Protein AF-A0A8S3A4Q6-F1 (afdb_monomer)

pLDDT: mean 80.88, std 13.54, range [49.84, 95.38]

Solvent-accessible surface area (backbone atoms only — not comparable to full-atom values): 7641 Å² tot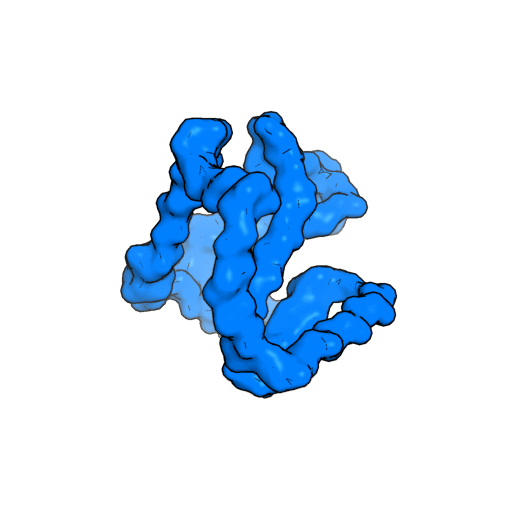al; per-residue (Å²): 111,69,55,35,51,54,46,54,49,50,54,50,23,62,76,69,22,35,48,67,45,95,84,75,71,53,70,51,73,68,53,84,44,57,66,60,62,71,62,66,75,86,79,89,81,55,95,80,55,77,67,81,62,87,85,53,88,73,83,66,74,70,93,58,98,73,85,89,84,85,90,74,99,68,58,70,69,58,56,47,51,55,43,43,75,72,73,48,87,82,84,82,88,74,76,69,49,96,84,38,87,52,45,52,42,85,79,40,56,92,68,93,77

Structure (mmCIF, N/CA/C/O backbone):
data_AF-A0A8S3A4Q6-F1
#
_entry.id   AF-A0A8S3A4Q6-F1
#
loop_
_atom_site.group_PDB
_atom_site.id
_atom_site.type_symbol
_atom_site.label_atom_id
_atom_site.label_alt_id
_atom_site.label_comp_id
_atom_site.label_asym_id
_atom_site.label_entity_id
_atom_site.label_seq_id
_atom_site.pdbx_PDB_ins_code
_atom_site.Cartn_x
_atom_site.Cartn_y
_atom_site.Cartn_z
_atom_site.occupancy
_atom_site.B_iso_or_equiv
_atom_site.auth_seq_id
_atom_site.auth_comp_id
_atom_site.auth_asym_id
_atom_site.auth_atom_id
_atom_site.pdbx_PDB_model_num
ATOM 1 N N . MET A 1 1 ? -18.009 13.269 -2.228 1.00 68.56 1 MET A N 1
ATOM 2 C CA . MET A 1 1 ? -18.267 13.128 -0.774 1.0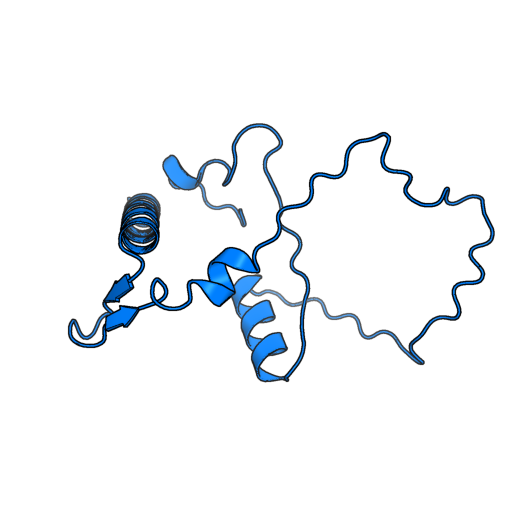0 68.56 1 MET A CA 1
ATOM 3 C C . MET A 1 1 ? -17.712 11.827 -0.204 1.00 68.56 1 MET A C 1
ATOM 5 O O . MET A 1 1 ? -16.881 11.910 0.687 1.00 68.56 1 MET A O 1
ATOM 9 N N . LEU A 1 2 ? -18.074 10.654 -0.749 1.00 85.19 2 LEU A N 1
ATOM 10 C CA . LEU A 1 2 ? -17.646 9.343 -0.225 1.00 85.19 2 LEU A CA 1
ATOM 11 C C . LEU A 1 2 ? -16.124 9.206 -0.012 1.00 85.19 2 LEU A C 1
ATOM 13 O O . LEU A 1 2 ? -15.697 8.797 1.061 1.00 85.19 2 LEU A O 1
ATOM 17 N N . ARG A 1 3 ? -15.301 9.612 -0.990 1.00 82.81 3 ARG A N 1
ATOM 18 C CA . ARG A 1 3 ? -13.827 9.527 -0.897 1.00 82.81 3 ARG A CA 1
ATOM 19 C C . ARG A 1 3 ? -13.242 10.323 0.274 1.00 82.81 3 ARG A C 1
ATOM 21 O O . ARG A 1 3 ? -12.363 9.833 0.974 1.00 82.81 3 ARG A O 1
ATOM 28 N N . VAL A 1 4 ? -13.779 11.516 0.535 1.00 85.62 4 VAL A N 1
ATOM 29 C CA . VAL A 1 4 ? -13.355 12.359 1.664 1.00 85.62 4 VAL A CA 1
ATOM 30 C C . VAL A 1 4 ? -13.738 11.706 2.995 1.00 85.62 4 VAL A C 1
ATOM 32 O O . VAL A 1 4 ? -12.933 11.680 3.921 1.00 85.62 4 VAL A O 1
ATOM 35 N N . THR A 1 5 ? -14.932 11.115 3.091 1.00 87.56 5 THR A N 1
ATOM 36 C CA . THR A 1 5 ? -15.368 10.383 4.290 1.00 87.56 5 THR A CA 1
ATOM 37 C C . THR A 1 5 ? -14.492 9.163 4.563 1.00 87.56 5 THR A C 1
ATOM 39 O O . THR A 1 5 ? -14.035 8.984 5.690 1.00 87.56 5 THR A O 1
ATOM 42 N N . VAL A 1 6 ? -14.206 8.355 3.536 1.00 88.50 6 VAL A N 1
ATOM 43 C CA . VAL A 1 6 ? -13.306 7.195 3.648 1.00 88.50 6 VAL A CA 1
ATOM 44 C C . VAL A 1 6 ? -11.935 7.638 4.149 1.00 88.50 6 VAL A C 1
ATOM 46 O O . VAL A 1 6 ? -11.412 7.054 5.092 1.00 88.50 6 VAL A O 1
ATOM 49 N N . MET A 1 7 ? -11.390 8.725 3.602 1.00 87.31 7 MET A N 1
ATOM 50 C CA . MET A 1 7 ? -10.126 9.282 4.072 1.00 87.31 7 MET A CA 1
ATOM 51 C C . MET A 1 7 ? -10.170 9.691 5.549 1.00 87.31 7 MET A C 1
ATOM 53 O O . MET A 1 7 ? -9.264 9.340 6.307 1.00 87.31 7 MET A O 1
ATOM 57 N N . LEU A 1 8 ? -11.184 10.452 5.968 1.00 88.50 8 LEU A N 1
ATOM 58 C CA . LEU A 1 8 ? -11.306 10.897 7.359 1.00 88.50 8 LEU A CA 1
ATOM 59 C C . LEU A 1 8 ? -11.400 9.699 8.312 1.00 88.50 8 LEU A C 1
ATOM 61 O O . LEU A 1 8 ? -10.746 9.689 9.359 1.00 88.50 8 LEU A O 1
ATOM 65 N N . ASN A 1 9 ? -12.127 8.656 7.907 1.00 90.56 9 ASN A N 1
ATOM 66 C CA . ASN A 1 9 ? -12.204 7.396 8.638 1.00 90.56 9 ASN A CA 1
ATOM 67 C C . ASN A 1 9 ? -10.843 6.690 8.698 1.00 90.56 9 ASN A C 1
ATOM 69 O O . ASN A 1 9 ? -10.449 6.236 9.772 1.00 90.56 9 ASN A O 1
ATOM 73 N N . THR A 1 10 ? -10.078 6.660 7.603 1.00 90.12 10 THR A N 1
ATOM 74 C CA . THR A 1 10 ? -8.712 6.110 7.583 1.00 90.12 10 THR A CA 1
ATOM 75 C C . THR A 1 10 ? -7.790 6.876 8.532 1.00 90.12 10 THR A C 1
ATOM 77 O O . THR A 1 10 ? -7.071 6.264 9.323 1.00 90.12 10 THR A O 1
ATOM 80 N N . MET A 1 11 ? -7.838 8.211 8.537 1.00 88.88 11 MET A N 1
ATOM 81 C CA . MET A 1 11 ? -7.051 9.028 9.470 1.00 88.88 11 MET A CA 1
ATOM 82 C C . MET A 1 11 ? -7.424 8.741 10.930 1.00 88.88 11 MET A C 1
ATOM 84 O O . MET A 1 11 ? -6.542 8.568 11.779 1.00 88.88 11 MET A O 1
ATOM 88 N N . ALA A 1 12 ? -8.723 8.649 11.226 1.00 90.81 12 ALA A N 1
ATOM 89 C CA . ALA A 1 12 ? -9.215 8.295 12.552 1.00 90.81 12 ALA A CA 1
ATOM 90 C C . ALA A 1 12 ? -8.757 6.887 12.962 1.00 90.81 12 ALA A C 1
ATOM 92 O O . ALA A 1 12 ? -8.262 6.705 14.076 1.00 90.81 12 ALA A O 1
ATOM 93 N N . ALA A 1 13 ? -8.836 5.914 12.052 1.00 90.44 13 ALA A N 1
ATOM 94 C CA . ALA A 1 13 ? -8.369 4.554 12.275 1.00 90.44 13 ALA A CA 1
ATOM 95 C C . ALA A 1 13 ? -6.873 4.524 12.600 1.00 90.44 13 ALA A C 1
ATOM 97 O O . ALA A 1 13 ? -6.477 3.918 13.595 1.00 90.44 13 ALA A O 1
ATOM 98 N N . VAL A 1 14 ? -6.033 5.222 11.826 1.00 87.31 14 VAL A N 1
ATOM 99 C CA . VAL A 1 14 ? -4.576 5.289 12.046 1.00 87.31 14 VAL A CA 1
ATOM 100 C C . VAL A 1 14 ? -4.238 5.912 13.403 1.00 87.31 14 VAL A C 1
ATOM 102 O O . VAL A 1 14 ? -3.425 5.345 14.149 1.00 87.31 14 VAL A O 1
ATOM 105 N N . LYS A 1 15 ? -4.896 7.028 13.756 1.00 86.69 15 LYS A N 1
ATOM 106 C CA . LYS A 1 15 ? -4.756 7.714 15.055 1.00 86.69 15 LYS A CA 1
ATOM 107 C C . LYS A 1 15 ? -5.167 6.807 16.218 1.00 86.69 15 LYS A C 1
ATOM 109 O O . LYS A 1 15 ? -4.459 6.693 17.227 1.00 86.69 15 LYS A O 1
ATOM 114 N N . ASN A 1 16 ? -6.288 6.111 16.067 1.00 88.50 16 ASN A N 1
ATOM 115 C CA . ASN A 1 16 ? -6.815 5.204 17.081 1.00 88.50 16 ASN A CA 1
ATOM 116 C C . ASN A 1 16 ? -6.053 3.877 17.124 1.00 88.50 16 ASN A C 1
ATOM 118 O O . ASN A 1 16 ? -6.019 3.244 18.177 1.00 88.50 16 ASN A O 1
ATOM 122 N N . GLY A 1 17 ? -5.368 3.514 16.039 1.00 87.44 17 GLY A N 1
ATOM 123 C CA . GLY A 1 17 ? -4.673 2.246 15.849 1.00 87.44 17 GLY A CA 1
ATOM 124 C C . GLY A 1 17 ? -5.603 1.043 15.751 1.00 87.44 17 GLY A C 1
ATOM 125 O O . GLY A 1 17 ? -5.181 -0.074 16.041 1.00 87.44 17 GLY A O 1
ATOM 126 N N . LYS A 1 18 ? -6.868 1.281 15.413 1.00 90.94 18 LYS A N 1
ATOM 127 C CA . LYS A 1 18 ? -7.887 0.255 15.220 1.00 90.94 18 LYS A CA 1
ATOM 128 C C . LYS A 1 18 ? -9.004 0.776 14.322 1.00 90.94 18 LYS A C 1
ATOM 130 O O . LYS A 1 18 ? -9.221 1.986 14.278 1.00 90.94 18 LYS A O 1
ATOM 135 N N . TYR A 1 19 ? -9.720 -0.125 13.666 1.00 92.94 19 TYR A N 1
ATOM 136 C CA . TYR A 1 19 ? -10.971 0.162 12.961 1.00 92.94 19 TYR A CA 1
ATOM 137 C C . TYR A 1 19 ? -11.988 -0.956 13.209 1.00 92.94 19 TYR A C 1
ATOM 139 O O . TYR A 1 19 ? -11.629 -2.013 13.731 1.00 92.94 19 TYR A O 1
ATOM 147 N N . ILE A 1 20 ? -13.254 -0.690 12.894 1.00 92.75 20 ILE A N 1
ATOM 148 C CA . ILE A 1 20 ? -14.369 -1.632 13.046 1.00 92.75 20 ILE A CA 1
ATOM 149 C C . ILE A 1 20 ? -14.829 -2.017 11.639 1.00 92.75 20 ILE A C 1
ATOM 151 O O . ILE A 1 20 ? -14.892 -1.144 10.771 1.00 92.75 20 ILE A O 1
ATOM 155 N N . LEU A 1 21 ? -15.086 -3.303 11.404 1.00 92.06 21 LEU A N 1
ATOM 156 C CA . LEU A 1 21 ? -15.640 -3.777 10.136 1.00 92.06 21 LEU A CA 1
ATOM 157 C C . LEU A 1 21 ? -17.122 -3.409 10.002 1.00 92.06 21 LEU A C 1
ATOM 159 O O . LEU A 1 21 ? -17.763 -2.954 10.949 1.00 92.06 21 LEU A O 1
ATOM 163 N N . GLU A 1 22 ? -17.668 -3.626 8.808 1.00 89.44 22 GLU A N 1
ATOM 164 C CA . GLU A 1 22 ? -19.068 -3.325 8.483 1.00 89.44 22 GLU A CA 1
ATOM 165 C C . GLU A 1 22 ? -20.071 -4.064 9.380 1.00 89.44 22 GLU A C 1
ATOM 167 O O . GLU A 1 22 ? -21.170 -3.568 9.609 1.00 89.44 22 GLU A O 1
ATOM 172 N N . ASP A 1 23 ? -19.678 -5.204 9.957 1.00 90.88 23 ASP A N 1
ATOM 173 C CA . ASP A 1 23 ? -20.495 -5.961 10.912 1.00 90.88 23 ASP A CA 1
ATOM 174 C C . ASP A 1 23 ? -20.703 -5.248 12.266 1.00 90.88 23 ASP A C 1
ATOM 176 O O . ASP A 1 23 ? -21.463 -5.730 13.110 1.00 90.88 23 ASP A O 1
ATOM 180 N N . GLY A 1 24 ? -20.008 -4.128 12.499 1.00 88.94 24 GLY A N 1
ATOM 181 C CA . GLY A 1 24 ? -20.064 -3.330 13.724 1.00 88.94 24 GLY A CA 1
ATOM 182 C C . GLY A 1 24 ? -19.483 -4.017 14.965 1.00 88.94 24 GLY A C 1
ATOM 183 O O . GLY A 1 24 ? -19.495 -3.430 16.047 1.00 88.94 24 GLY A O 1
ATOM 184 N N . LYS A 1 25 ? -18.976 -5.246 14.834 1.00 90.75 25 LYS A N 1
ATOM 185 C CA . LYS A 1 25 ? -18.554 -6.111 15.947 1.00 90.75 25 LYS A CA 1
ATOM 186 C C . LYS A 1 25 ? -17.076 -6.452 15.869 1.00 90.75 25 LYS A C 1
ATOM 188 O O . LYS A 1 25 ? -16.400 -6.497 16.896 1.00 90.75 25 LYS A O 1
ATOM 193 N N . THR A 1 26 ? -16.565 -6.675 14.666 1.00 91.38 26 THR A N 1
ATOM 194 C CA . THR A 1 26 ? -15.178 -7.063 14.457 1.00 91.38 26 THR A CA 1
ATOM 195 C C . THR A 1 26 ? -14.284 -5.838 14.542 1.00 91.38 26 THR A C 1
ATOM 197 O O . THR A 1 26 ? -14.349 -4.928 13.716 1.00 91.38 26 THR A O 1
ATOM 200 N N . ILE A 1 27 ? -13.419 -5.822 15.554 1.00 91.06 27 ILE A N 1
ATOM 201 C CA . ILE A 1 27 ? -12.444 -4.755 15.776 1.00 91.06 27 ILE A CA 1
ATOM 202 C C . ILE A 1 27 ? -11.074 -5.245 15.319 1.00 91.06 27 ILE A C 1
ATOM 204 O O . ILE A 1 27 ? -10.494 -6.149 15.919 1.00 91.06 27 ILE A O 1
ATOM 208 N N . ILE A 1 28 ? -10.515 -4.595 14.303 1.00 89.88 28 ILE A N 1
ATOM 209 C CA . ILE A 1 28 ? -9.149 -4.847 13.847 1.00 89.88 28 ILE A CA 1
ATOM 210 C C . ILE A 1 28 ? -8.218 -3.862 14.548 1.00 89.88 28 ILE A C 1
ATOM 212 O O . ILE A 1 28 ? -8.257 -2.660 14.285 1.00 89.88 28 ILE A O 1
ATOM 216 N N . SER A 1 29 ? -7.374 -4.362 15.452 1.00 87.75 29 SER A N 1
ATOM 217 C CA . SER A 1 29 ? -6.339 -3.571 16.127 1.00 87.75 29 SER A CA 1
ATOM 218 C C . SER A 1 29 ? -4.985 -3.750 15.448 1.00 87.75 29 SER A C 1
ATOM 220 O O . SER A 1 29 ? -4.517 -4.866 15.256 1.00 87.75 29 SER A O 1
ATOM 222 N N . PHE A 1 30 ? -4.331 -2.634 15.137 1.00 80.62 30 PHE A N 1
ATOM 223 C CA . PHE A 1 30 ? -2.988 -2.568 14.548 1.00 80.62 30 PHE A CA 1
ATOM 224 C C . PHE A 1 30 ? -2.071 -1.594 15.319 1.00 80.62 30 PHE A C 1
ATOM 226 O O . PHE A 1 30 ? -1.010 -1.173 14.848 1.00 80.62 30 PHE A O 1
ATOM 233 N N . LYS A 1 31 ? -2.486 -1.193 16.531 1.00 64.12 31 LYS A N 1
ATOM 234 C CA . LYS A 1 31 ? -1.674 -0.429 17.496 1.00 64.12 31 LYS A CA 1
ATOM 235 C C . LYS A 1 31 ? -0.806 -1.332 18.372 1.00 64.12 31 LYS A C 1
ATOM 237 O O . LYS A 1 31 ? 0.259 -0.900 18.802 1.00 64.12 31 LYS A O 1
ATOM 242 N N . SER A 1 32 ? -1.273 -2.553 18.643 1.00 50.78 32 SER A N 1
ATOM 243 C CA . SER A 1 32 ? -0.597 -3.543 19.496 1.00 50.78 32 SER A CA 1
ATOM 244 C C . SER A 1 32 ? 0.731 -4.010 1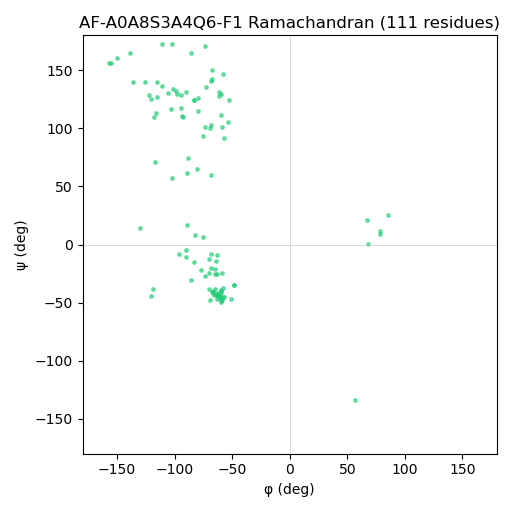8.915 1.00 50.78 32 SER A C 1
ATOM 246 O O . SER A 1 32 ? 1.618 -4.420 19.658 1.00 50.78 32 SER A O 1
ATOM 248 N N . ASP A 1 33 ? 0.924 -3.861 17.610 1.00 53.47 33 ASP A N 1
ATOM 249 C CA . ASP A 1 33 ? 2.172 -4.225 16.972 1.00 53.47 33 ASP A CA 1
ATOM 250 C C . ASP A 1 33 ? 3.162 -3.046 16.966 1.00 53.47 33 ASP A C 1
ATOM 252 O O . ASP A 1 33 ? 3.586 -2.526 15.931 1.00 53.47 33 ASP A O 1
ATOM 256 N N . LYS A 1 34 ? 3.534 -2.591 18.175 1.00 51.19 34 LYS A N 1
ATOM 257 C CA . LYS A 1 34 ? 4.645 -1.641 18.396 1.00 51.19 34 LYS A CA 1
ATOM 258 C C . LYS A 1 34 ? 5.898 -2.087 17.629 1.00 51.19 34 LYS A C 1
ATOM 260 O O . LYS A 1 34 ? 6.602 -1.237 17.093 1.00 51.19 34 LYS A O 1
ATOM 265 N N . LYS A 1 35 ? 6.120 -3.406 17.517 1.00 49.84 35 LYS A N 1
ATOM 266 C CA . LYS A 1 35 ? 7.193 -4.011 16.717 1.00 49.84 35 LYS A CA 1
ATOM 267 C C . LYS A 1 35 ? 7.010 -3.766 15.216 1.00 49.84 35 LYS A C 1
ATOM 269 O O . L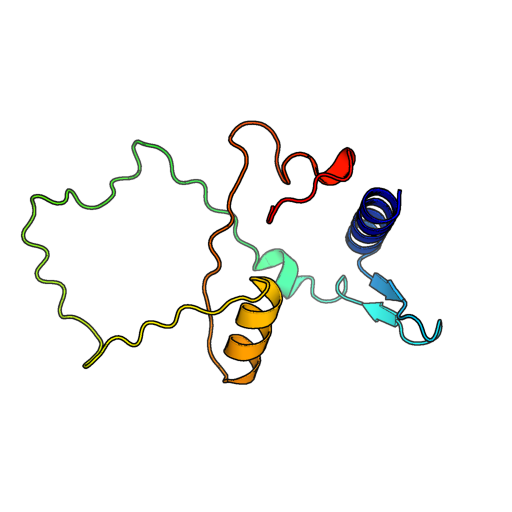YS A 1 35 ? 7.989 -3.421 14.568 1.00 49.84 35 LYS A O 1
ATOM 274 N N . GLN A 1 36 ? 5.809 -3.898 14.646 1.00 53.81 36 GLN A N 1
ATOM 275 C CA . GLN A 1 36 ? 5.577 -3.551 13.233 1.00 53.81 36 GLN A CA 1
ATOM 276 C C . GLN A 1 36 ? 5.714 -2.050 12.952 1.00 53.81 36 GLN A C 1
ATOM 278 O O . GLN A 1 36 ? 6.360 -1.692 11.973 1.00 53.81 36 GLN A O 1
ATOM 283 N N . ARG A 1 37 ? 5.210 -1.157 13.817 1.00 54.69 37 ARG A N 1
ATOM 284 C CA . ARG A 1 37 ? 5.402 0.298 13.628 1.00 54.69 37 ARG A CA 1
ATOM 285 C C . ARG A 1 37 ? 6.873 0.716 13.737 1.00 54.69 37 ARG A C 1
ATOM 287 O O . ARG A 1 37 ? 7.318 1.540 12.951 1.00 54.69 37 ARG A O 1
ATOM 294 N N . GLN A 1 38 ? 7.636 0.115 14.655 1.00 53.78 38 GLN A N 1
ATOM 295 C CA . GLN A 1 38 ? 9.090 0.319 14.771 1.00 53.78 38 GLN A CA 1
ATOM 296 C C . GLN A 1 38 ? 9.882 -0.259 13.585 1.00 53.78 38 GLN A C 1
ATOM 298 O O . GLN A 1 38 ? 11.010 0.163 13.348 1.00 53.78 38 GLN A O 1
ATOM 303 N N . LYS A 1 39 ? 9.306 -1.204 12.829 1.00 58.72 39 LYS A N 1
ATOM 304 C CA . LYS A 1 39 ? 9.912 -1.772 11.615 1.00 58.72 39 LYS A CA 1
ATOM 305 C C . LYS A 1 39 ? 9.685 -0.928 10.361 1.00 58.72 39 LYS A C 1
ATOM 307 O O . LYS A 1 39 ? 10.379 -1.162 9.374 1.00 58.72 39 LYS A O 1
ATOM 312 N N . ILE A 1 40 ? 8.749 0.026 10.366 1.00 71.25 40 ILE A N 1
ATOM 313 C CA . ILE A 1 40 ? 8.556 0.920 9.218 1.00 71.25 40 ILE A CA 1
ATOM 314 C C . ILE A 1 40 ? 9.692 1.941 9.234 1.00 71.25 40 ILE A C 1
ATOM 316 O O . ILE A 1 40 ? 9.638 2.964 9.914 1.00 71.25 40 ILE A O 1
ATOM 320 N N . LYS A 1 41 ? 10.754 1.623 8.498 1.00 80.38 41 LYS A N 1
ATOM 321 C CA . LYS A 1 41 ? 11.890 2.509 8.283 1.00 80.38 41 LYS A CA 1
ATOM 322 C C . LYS A 1 41 ? 11.657 3.298 7.000 1.00 80.38 41 LYS A C 1
ATOM 324 O O . LYS A 1 41 ? 11.736 2.737 5.911 1.00 80.38 41 LYS A O 1
ATOM 329 N N . THR A 1 42 ? 11.405 4.595 7.129 1.00 84.69 42 THR A N 1
ATOM 330 C CA . THR A 1 42 ? 11.399 5.512 5.984 1.00 84.69 42 THR A CA 1
ATOM 331 C C . THR A 1 42 ? 12.833 5.940 5.692 1.00 84.69 42 THR A C 1
ATOM 333 O O . THR A 1 42 ? 13.521 6.441 6.580 1.00 84.69 42 THR A O 1
ATOM 336 N N . ILE A 1 43 ? 13.293 5.727 4.461 1.00 85.00 43 ILE A N 1
ATOM 337 C CA . ILE A 1 43 ? 14.616 6.152 3.991 1.00 85.00 43 ILE A CA 1
ATOM 338 C C . ILE A 1 43 ? 14.400 7.191 2.894 1.00 85.00 43 ILE A C 1
ATOM 340 O O . ILE A 1 43 ? 13.667 6.932 1.942 1.00 85.00 43 ILE A O 1
ATOM 344 N N . LEU A 1 44 ? 15.028 8.358 3.036 1.00 84.06 44 LEU A N 1
ATOM 345 C CA . LEU A 1 44 ? 15.037 9.393 2.008 1.00 84.06 44 LEU A CA 1
ATOM 346 C C . LEU A 1 44 ? 16.298 9.237 1.160 1.00 84.06 44 LEU A C 1
ATOM 348 O O . LEU A 1 44 ? 17.407 9.385 1.668 1.00 84.06 44 LEU A O 1
ATOM 352 N N . TYR A 1 45 ? 16.113 8.967 -0.126 1.00 83.38 45 TYR A N 1
ATOM 353 C CA . TYR A 1 45 ? 17.183 9.022 -1.115 1.00 83.38 45 TYR A CA 1
ATOM 354 C C . TYR A 1 45 ? 17.164 10.409 -1.764 1.00 83.38 45 TYR A C 1
ATOM 356 O O . TYR A 1 45 ? 16.110 10.883 -2.185 1.00 83.38 45 TYR A O 1
ATOM 364 N N . ASN A 1 46 ? 18.312 11.081 -1.810 1.00 80.00 46 ASN A N 1
ATOM 365 C CA . ASN A 1 46 ? 18.477 12.377 -2.474 1.00 80.00 46 ASN A CA 1
ATOM 366 C C . ASN A 1 46 ? 19.173 12.207 -3.838 1.00 80.00 46 ASN A C 1
ATOM 368 O O . ASN A 1 46 ? 19.667 11.137 -4.169 1.00 80.00 46 ASN A O 1
ATOM 372 N N . HIS A 1 47 ? 19.263 13.276 -4.624 1.00 67.19 47 HIS A N 1
ATOM 373 C CA . HIS A 1 47 ? 19.934 13.276 -5.934 1.00 67.19 47 HIS A CA 1
ATOM 374 C C . HIS A 1 47 ? 21.453 13.004 -5.861 1.00 67.19 47 HIS A C 1
ATOM 376 O O . HIS A 1 47 ? 22.077 12.719 -6.875 1.00 67.19 47 HIS A O 1
ATOM 382 N N . GLN A 1 48 ? 22.051 13.085 -4.667 1.00 62.59 48 GLN A N 1
ATOM 383 C CA . GLN A 1 48 ? 23.444 12.703 -4.404 1.00 62.59 48 GLN A CA 1
ATOM 384 C C . GLN A 1 48 ? 23.583 11.229 -3.998 1.00 62.59 48 GLN A C 1
ATOM 386 O O . GLN A 1 48 ? 24.697 10.708 -3.909 1.00 62.59 48 GLN A O 1
ATOM 391 N N . SER A 1 49 ? 22.464 10.551 -3.727 1.00 63.38 49 SER A N 1
ATOM 392 C CA . SER A 1 49 ? 22.424 9.120 -3.473 1.00 63.38 49 SER A CA 1
ATOM 393 C C . SER A 1 49 ? 22.746 8.456 -4.797 1.00 63.38 49 SER A C 1
ATOM 395 O O . SER A 1 49 ? 21.918 8.420 -5.701 1.00 63.38 49 SER A O 1
ATOM 397 N N . LYS A 1 50 ? 23.998 8.020 -4.932 1.00 57.03 50 LYS A N 1
ATOM 398 C CA . LYS A 1 50 ? 24.528 7.438 -6.160 1.00 57.03 50 LYS A CA 1
ATOM 399 C C . LYS A 1 50 ? 23.694 6.210 -6.524 1.00 57.03 50 LYS A C 1
ATOM 401 O O . LYS A 1 50 ? 23.876 5.140 -5.949 1.00 57.03 50 LYS A O 1
ATOM 406 N N . LEU A 1 51 ? 22.780 6.366 -7.477 1.00 60.50 51 LEU A N 1
ATOM 407 C CA . LEU A 1 51 ? 22.426 5.255 -8.346 1.00 60.50 51 LEU A CA 1
ATOM 408 C C . LEU A 1 51 ? 23.724 4.901 -9.075 1.00 60.50 51 LEU A C 1
ATOM 410 O O . LEU A 1 51 ? 24.444 5.803 -9.504 1.00 60.50 51 LEU A O 1
ATOM 414 N N . ILE A 1 52 ? 24.084 3.620 -9.100 1.00 60.88 52 ILE A N 1
ATOM 415 C CA . ILE A 1 52 ? 25.270 3.163 -9.829 1.00 60.88 52 ILE A CA 1
ATOM 416 C C . ILE A 1 52 ? 25.138 3.695 -11.257 1.00 60.88 52 ILE A C 1
ATOM 418 O O . ILE A 1 52 ? 24.097 3.509 -11.889 1.00 60.88 52 ILE A O 1
ATOM 422 N N . ASP A 1 53 ? 26.153 4.434 -11.698 1.00 54.44 53 ASP A N 1
ATOM 423 C CA . ASP A 1 53 ? 26.158 5.115 -12.985 1.00 54.44 53 ASP A CA 1
ATOM 424 C C . ASP A 1 53 ? 25.994 4.069 -14.097 1.00 54.44 53 ASP A C 1
ATOM 426 O O . ASP A 1 53 ? 26.704 3.060 -14.110 1.00 54.44 53 ASP A O 1
ATOM 430 N N . SER A 1 54 ? 25.048 4.277 -15.016 1.00 54.78 54 SER A N 1
ATOM 431 C CA . SER A 1 54 ? 24.664 3.288 -16.039 1.00 54.78 54 SER A CA 1
ATOM 432 C C . SER A 1 54 ? 25.788 2.943 -17.023 1.00 54.78 54 SER A C 1
ATOM 434 O O . SER A 1 54 ? 25.637 2.030 -17.829 1.00 54.78 54 SER A O 1
ATOM 436 N N . ASN A 1 55 ? 26.895 3.688 -16.965 1.00 55.41 55 ASN A N 1
ATOM 437 C CA . ASN A 1 55 ? 28.083 3.520 -17.798 1.00 55.41 55 ASN A CA 1
ATOM 438 C C . ASN A 1 55 ? 29.134 2.576 -17.192 1.00 55.41 55 ASN A C 1
ATOM 440 O O . ASN A 1 55 ? 30.143 2.301 -17.837 1.00 55.41 55 ASN A O 1
ATOM 444 N N . GLN A 1 56 ? 28.933 2.077 -15.969 1.00 55.34 56 GLN A N 1
ATOM 445 C CA . GLN A 1 56 ? 29.673 0.905 -15.511 1.00 55.34 56 GLN A CA 1
ATOM 446 C C . GLN A 1 56 ? 28.996 -0.328 -16.104 1.00 55.34 56 GLN A C 1
ATOM 448 O O . GLN A 1 56 ? 27.793 -0.499 -15.922 1.00 55.34 56 GLN A O 1
ATOM 453 N N . GLU A 1 57 ? 29.746 -1.185 -16.806 1.00 53.12 57 GLU A N 1
ATOM 454 C CA . GLU A 1 57 ? 29.293 -2.539 -17.134 1.00 53.12 57 GLU A CA 1
ATOM 455 C C . GLU A 1 57 ? 28.974 -3.245 -15.819 1.00 53.12 57 GLU A C 1
ATOM 457 O O . GLU A 1 57 ? 29.843 -3.800 -15.145 1.00 53.12 57 GLU A O 1
ATOM 462 N N . ILE A 1 58 ? 27.719 -3.153 -15.388 1.00 58.69 58 ILE A N 1
ATOM 463 C CA . ILE A 1 58 ? 27.294 -3.843 -14.194 1.00 58.69 58 ILE A CA 1
ATOM 464 C C . ILE A 1 58 ? 27.218 -5.306 -14.610 1.0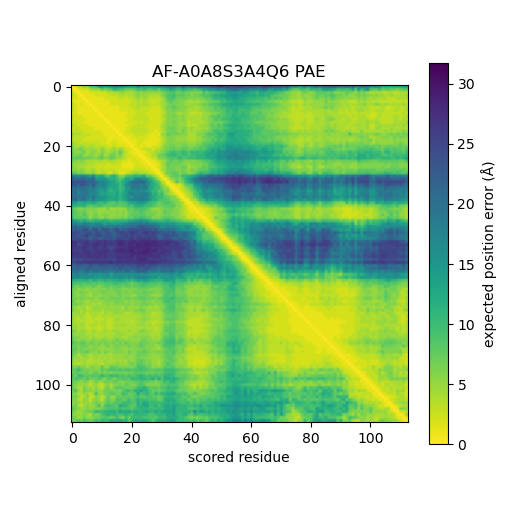0 58.69 58 ILE A C 1
ATOM 466 O O . ILE A 1 58 ? 26.254 -5.730 -15.249 1.00 58.69 58 ILE A O 1
ATOM 470 N N . THR A 1 59 ? 28.234 -6.090 -14.252 1.00 56.22 59 THR A N 1
ATOM 471 C CA . THR A 1 59 ? 28.191 -7.555 -14.288 1.00 56.22 59 THR A CA 1
ATOM 472 C C . THR A 1 59 ? 27.208 -8.033 -13.214 1.00 56.22 59 THR A C 1
ATOM 474 O O . THR A 1 59 ? 27.568 -8.716 -12.258 1.00 56.22 59 THR A O 1
ATOM 477 N N . ILE A 1 60 ? 25.941 -7.615 -13.308 1.00 61.19 60 ILE A N 1
ATOM 478 C CA . ILE A 1 60 ? 24.870 -8.148 -12.478 1.00 61.19 60 ILE A CA 1
ATOM 479 C C . ILE A 1 60 ? 24.712 -9.577 -12.965 1.00 61.19 60 ILE A C 1
ATOM 481 O O . ILE A 1 60 ? 24.132 -9.816 -14.024 1.00 61.19 60 ILE A O 1
ATOM 485 N N . GLN A 1 61 ? 25.232 -10.539 -12.204 1.00 64.06 61 GLN A N 1
ATOM 486 C CA . GLN A 1 61 ? 24.714 -11.894 -12.298 1.00 64.06 61 GLN A CA 1
ATOM 487 C C . GLN A 1 61 ? 23.213 -11.782 -12.080 1.00 64.06 61 GLN A C 1
ATOM 489 O O . GLN A 1 61 ? 22.771 -11.498 -10.968 1.00 64.06 61 GLN A O 1
ATOM 494 N N . ILE A 1 62 ? 22.446 -11.921 -13.160 1.00 69.38 62 ILE A N 1
ATOM 495 C CA . ILE A 1 62 ? 20.993 -11.860 -13.108 1.00 69.38 62 ILE A CA 1
ATOM 496 C C . ILE A 1 62 ? 20.578 -12.988 -12.157 1.00 69.38 62 ILE A C 1
ATOM 498 O O . ILE A 1 62 ? 20.774 -14.158 -12.490 1.00 69.38 62 ILE A O 1
ATOM 502 N N . PRO A 1 63 ? 20.040 -12.684 -10.962 1.00 75.31 63 PRO A N 1
ATOM 503 C CA . PRO A 1 63 ? 19.860 -13.696 -9.924 1.00 75.31 63 PRO A CA 1
ATOM 504 C C . PRO A 1 63 ? 18.681 -14.639 -10.218 1.00 75.31 63 PRO A C 1
ATOM 506 O O . PRO A 1 63 ? 18.306 -15.462 -9.386 1.00 75.31 63 PRO A O 1
ATOM 509 N N . PHE A 1 64 ? 18.070 -14.518 -11.396 1.00 78.44 64 PHE A N 1
ATOM 510 C CA . PHE A 1 64 ? 16.885 -15.245 -11.818 1.00 78.44 64 PHE A CA 1
ATOM 511 C C . PHE A 1 64 ? 17.036 -15.737 -13.258 1.00 78.44 64 PHE A C 1
ATOM 513 O O . PHE A 1 64 ? 17.515 -15.026 -14.136 1.00 78.44 64 PHE A O 1
ATOM 520 N N . LYS A 1 65 ? 16.574 -16.969 -13.499 1.00 84.88 65 LYS A N 1
ATOM 521 C CA . LYS A 1 65 ? 16.637 -17.635 -14.811 1.00 84.88 65 LYS A CA 1
ATOM 522 C C . LYS A 1 65 ? 15.687 -17.022 -15.845 1.00 84.88 65 LYS A C 1
ATOM 524 O O . LYS A 1 65 ? 15.916 -17.162 -17.040 1.00 84.88 65 LYS A O 1
ATOM 529 N N . SER A 1 66 ? 14.612 -16.379 -15.394 1.00 86.44 66 SER A N 1
ATOM 530 C CA . SER A 1 66 ? 13.589 -15.783 -16.251 1.00 86.44 66 SER A CA 1
ATOM 531 C C . SER A 1 66 ? 12.856 -14.656 -15.523 1.00 86.44 66 SER A C 1
ATOM 533 O O . SER A 1 66 ? 12.793 -14.629 -14.293 1.00 86.44 66 SER A O 1
ATOM 535 N N . ARG A 1 67 ? 12.273 -13.732 -16.293 1.00 86.81 67 ARG A N 1
ATOM 536 C CA . ARG A 1 67 ? 11.428 -12.641 -15.798 1.00 86.81 67 ARG A CA 1
ATOM 537 C C . ARG A 1 67 ? 10.046 -12.758 -16.428 1.00 86.81 67 ARG A C 1
ATOM 539 O O . ARG A 1 67 ? 9.931 -12.752 -17.648 1.00 86.81 67 ARG A O 1
ATOM 546 N N . ASN A 1 68 ? 9.015 -12.798 -15.592 1.00 89.94 68 ASN A N 1
ATOM 547 C CA . ASN A 1 68 ? 7.624 -12.793 -16.036 1.00 89.94 68 ASN A CA 1
ATOM 548 C C . ASN A 1 68 ? 7.065 -11.373 -15.922 1.00 89.94 68 ASN A C 1
ATOM 550 O O . ASN A 1 68 ? 7.260 -10.709 -14.903 1.00 89.94 68 ASN A O 1
ATOM 554 N N . ILE A 1 69 ? 6.403 -10.896 -16.975 1.00 93.06 69 ILE A N 1
ATOM 555 C CA . ILE A 1 69 ? 5.795 -9.565 -17.030 1.00 93.06 69 ILE A CA 1
ATOM 556 C C . ILE A 1 69 ? 4.313 -9.753 -17.328 1.00 93.06 69 ILE A C 1
ATOM 558 O O . ILE A 1 69 ? 3.954 -10.445 -18.277 1.00 93.06 69 ILE A O 1
ATOM 562 N N . HIS A 1 70 ? 3.470 -9.124 -16.516 1.00 92.94 70 HIS A N 1
ATOM 563 C CA . HIS A 1 70 ? 2.020 -9.152 -16.663 1.00 92.94 70 HIS A CA 1
ATOM 564 C C . HIS A 1 70 ? 1.500 -7.718 -16.717 1.00 92.94 70 HIS A C 1
ATOM 566 O O . HIS A 1 70 ? 1.980 -6.857 -15.978 1.00 92.94 70 HIS A O 1
ATOM 572 N N . VAL A 1 71 ? 0.521 -7.473 -17.586 1.00 94.06 71 VAL A N 1
ATOM 573 C CA . VAL A 1 71 ? -0.210 -6.207 -17.664 1.00 94.06 71 VAL A CA 1
ATOM 574 C C . VAL A 1 71 ? -1.662 -6.524 -17.355 1.00 94.06 71 VAL A C 1
ATOM 576 O O . VAL A 1 71 ? -2.337 -7.182 -18.142 1.00 94.06 71 VAL A O 1
ATOM 579 N N . ASN A 1 72 ? -2.116 -6.083 -16.186 1.00 92.31 72 ASN A N 1
ATOM 580 C CA . ASN A 1 72 ? -3.453 -6.364 -15.682 1.00 92.31 72 ASN A CA 1
ATOM 581 C C . ASN A 1 72 ? -4.236 -5.054 -15.582 1.00 92.31 72 ASN A C 1
ATOM 583 O O . ASN A 1 72 ? -3.696 -4.041 -15.141 1.00 92.31 72 ASN A O 1
ATOM 587 N N . ASN A 1 73 ? -5.516 -5.085 -15.949 1.00 95.00 73 ASN A N 1
ATOM 588 C CA . ASN A 1 73 ? -6.433 -3.969 -15.735 1.00 95.00 73 ASN A CA 1
ATOM 589 C C . ASN A 1 73 ? -7.088 -4.091 -14.346 1.00 95.00 73 ASN A C 1
ATOM 591 O O . ASN A 1 73 ? -8.227 -4.541 -14.233 1.00 95.00 73 ASN A O 1
ATOM 595 N N . GLU A 1 74 ? -6.338 -3.787 -13.286 1.00 92.69 74 GLU A N 1
ATOM 596 C CA . GLU A 1 74 ? -6.795 -3.896 -11.894 1.00 92.69 74 GLU A CA 1
ATOM 597 C C . GLU A 1 74 ? -6.118 -2.861 -10.978 1.00 92.69 74 GLU A C 1
ATOM 599 O O . GLU A 1 74 ? -5.054 -2.330 -11.302 1.00 92.69 74 GLU A O 1
ATOM 604 N N . ASP A 1 75 ? -6.718 -2.599 -9.813 1.00 90.56 75 ASP A N 1
ATOM 605 C CA . ASP A 1 75 ? -6.135 -1.707 -8.809 1.00 90.56 75 ASP A CA 1
ATOM 606 C C . ASP A 1 75 ? -4.854 -2.282 -8.194 1.00 90.56 75 ASP A C 1
ATOM 608 O O . ASP A 1 75 ? -4.755 -3.466 -7.859 1.00 90.56 75 ASP A O 1
ATOM 612 N N . CYS A 1 76 ? -3.896 -1.394 -7.928 1.00 91.31 76 CYS A N 1
ATOM 613 C CA . CYS A 1 76 ? -2.570 -1.762 -7.437 1.00 91.31 76 CYS A CA 1
ATOM 614 C C . CYS A 1 76 ? -2.598 -2.545 -6.108 1.00 91.31 76 CYS A C 1
ATOM 616 O O . CYS A 1 76 ? -1.834 -3.496 -5.932 1.00 91.31 76 CYS A O 1
ATOM 618 N N . LEU A 1 77 ? -3.510 -2.203 -5.187 1.00 92.00 77 LEU A N 1
ATOM 619 C CA . LEU A 1 77 ? -3.664 -2.904 -3.909 1.00 92.00 77 LEU A CA 1
ATOM 620 C C . LEU A 1 77 ? -4.317 -4.284 -4.068 1.00 92.00 77 LEU A C 1
ATOM 622 O O . LEU A 1 77 ? -4.024 -5.183 -3.279 1.00 92.00 77 LEU A O 1
ATOM 626 N N . ILE A 1 78 ? -5.141 -4.481 -5.103 1.00 94.12 78 ILE A N 1
ATOM 627 C CA . ILE A 1 78 ? -5.706 -5.794 -5.438 1.00 94.12 78 ILE A CA 1
ATOM 628 C C . ILE A 1 78 ? -4.589 -6.706 -5.956 1.00 94.12 78 ILE A C 1
ATOM 630 O O . ILE A 1 78 ? -4.438 -7.824 -5.455 1.00 94.12 78 ILE A O 1
ATOM 634 N N . SER A 1 79 ? -3.753 -6.225 -6.885 1.00 94.25 79 SER A N 1
ATOM 635 C CA . SER A 1 79 ? -2.568 -6.971 -7.341 1.00 94.25 79 SER A CA 1
ATOM 636 C C . SER A 1 79 ? -1.627 -7.290 -6.182 1.00 94.25 79 SER A C 1
ATOM 638 O O . SER A 1 79 ? -1.157 -8.419 -6.049 1.00 94.25 79 SER A O 1
ATOM 640 N N . TYR A 1 80 ? -1.369 -6.308 -5.313 1.00 94.00 80 TYR A N 1
ATOM 641 C CA . TYR A 1 80 ? -0.500 -6.473 -4.152 1.00 94.00 80 TYR A CA 1
ATOM 642 C C . TYR A 1 80 ? -1.013 -7.573 -3.218 1.00 94.00 80 TYR A C 1
ATOM 644 O O . TYR A 1 80 ? -0.251 -8.466 -2.847 1.00 94.00 80 TYR A O 1
ATOM 652 N N . ALA A 1 81 ? -2.310 -7.561 -2.893 1.00 94.25 81 ALA A N 1
ATOM 653 C CA . ALA A 1 81 ? -2.930 -8.578 -2.049 1.00 94.25 81 ALA A CA 1
ATOM 654 C C . ALA A 1 81 ? -2.800 -9.989 -2.649 1.00 94.25 81 ALA A C 1
ATOM 656 O O . ALA A 1 81 ? -2.443 -10.918 -1.925 1.00 94.25 81 ALA A O 1
ATOM 657 N N . LYS A 1 82 ? -2.996 -10.142 -3.968 1.00 94.81 82 LYS A N 1
ATOM 658 C CA . LYS A 1 82 ? -2.802 -11.421 -4.680 1.00 94.81 82 LYS A CA 1
ATOM 659 C C . LYS A 1 82 ? -1.353 -11.918 -4.611 1.00 94.81 82 LYS A C 1
ATOM 661 O O . LYS A 1 82 ? -1.098 -13.103 -4.417 1.00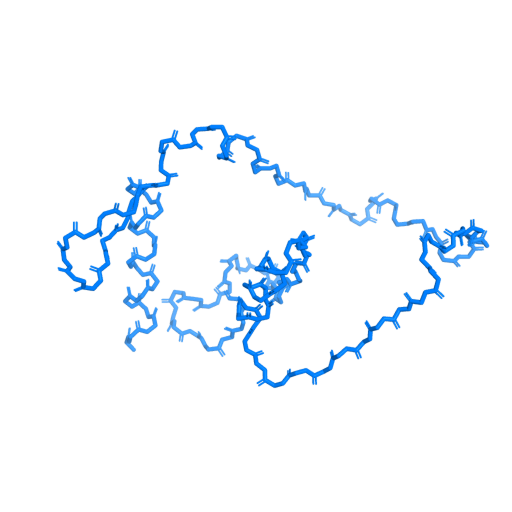 94.81 82 LYS A O 1
ATOM 666 N N . LEU A 1 83 ? -0.379 -11.021 -4.760 1.00 93.88 83 LEU A N 1
ATOM 667 C CA . LEU A 1 83 ? 1.038 -11.385 -4.664 1.00 93.88 83 LEU A CA 1
ATOM 668 C C . LEU A 1 83 ? 1.409 -11.813 -3.236 1.00 93.88 83 LEU A C 1
ATOM 670 O O . LEU A 1 83 ? 2.117 -12.805 -3.062 1.00 93.88 83 LEU A O 1
ATOM 674 N N . ILE A 1 84 ? 0.886 -11.120 -2.220 1.00 94.62 84 ILE A N 1
ATOM 675 C CA . ILE A 1 84 ? 1.054 -11.501 -0.811 1.00 94.62 84 ILE A CA 1
ATOM 676 C C . ILE A 1 84 ? 0.415 -12.866 -0.530 1.00 94.62 84 ILE A C 1
ATOM 678 O O . ILE A 1 84 ? 1.052 -13.701 0.113 1.00 94.62 84 ILE A O 1
ATOM 682 N N . SER A 1 85 ? -0.798 -13.138 -1.031 1.00 95.38 85 SER A N 1
ATOM 683 C CA . SER A 1 85 ? -1.449 -14.446 -0.845 1.00 95.38 85 SER A CA 1
ATOM 684 C C . SER A 1 85 ? -0.675 -15.592 -1.499 1.00 95.38 85 SER A C 1
ATOM 686 O O . SER A 1 85 ? -0.743 -16.720 -1.024 1.00 95.38 85 SER A O 1
ATOM 688 N N . ASN A 1 86 ? 0.119 -15.295 -2.530 1.00 93.88 86 ASN A N 1
ATOM 689 C CA . ASN A 1 86 ? 1.034 -16.245 -3.167 1.00 93.88 86 ASN A CA 1
ATOM 690 C C . ASN A 1 86 ? 2.377 -16.393 -2.419 1.00 93.88 86 ASN A C 1
ATOM 692 O O . ASN A 1 86 ? 3.307 -17.009 -2.936 1.00 93.88 86 ASN A O 1
ATOM 696 N N . GLY A 1 87 ? 2.512 -15.813 -1.222 1.00 94.81 87 GLY A N 1
ATOM 697 C CA . GLY A 1 87 ? 3.713 -15.904 -0.387 1.00 94.81 87 GLY A CA 1
ATOM 698 C C . GLY A 1 87 ? 4.861 -14.983 -0.812 1.00 94.81 87 GLY A C 1
ATOM 699 O O . GLY A 1 87 ? 5.982 -15.136 -0.321 1.00 94.81 87 GLY A O 1
ATOM 700 N N . LEU A 1 88 ? 4.615 -14.028 -1.714 1.00 92.31 88 LEU A N 1
ATOM 701 C CA . LEU A 1 88 ? 5.636 -13.092 -2.188 1.00 92.31 88 LEU A CA 1
ATOM 702 C C . LEU A 1 88 ? 5.766 -11.876 -1.259 1.00 92.31 88 LEU A C 1
ATOM 704 O O . LEU A 1 88 ? 4.890 -11.581 -0.450 1.00 92.31 88 LEU A O 1
ATOM 708 N N . LYS A 1 89 ? 6.868 -11.131 -1.407 1.00 91.50 89 LYS A N 1
ATOM 709 C CA . LYS A 1 89 ? 7.121 -9.845 -0.728 1.00 91.50 89 LYS A CA 1
ATOM 710 C C . LYS A 1 89 ? 7.241 -8.713 -1.762 1.00 91.50 89 LYS A C 1
ATOM 712 O O . LYS A 1 89 ? 8.354 -8.266 -2.038 1.00 91.50 89 LYS A O 1
ATOM 717 N N . PRO A 1 90 ? 6.130 -8.310 -2.402 1.00 92.62 90 PRO A N 1
ATOM 718 C CA . PRO A 1 90 ? 6.141 -7.328 -3.480 1.00 92.62 90 PRO A CA 1
ATOM 719 C C . PRO A 1 90 ? 6.529 -5.922 -3.003 1.00 92.62 90 PRO A C 1
ATOM 721 O O . PRO A 1 90 ? 6.231 -5.517 -1.878 1.00 92.62 90 PRO A O 1
ATOM 724 N N . VAL A 1 91 ? 7.147 -5.161 -3.908 1.00 91.81 91 VAL A N 1
ATOM 725 C CA . VAL A 1 91 ? 7.365 -3.715 -3.779 1.00 91.81 91 VAL A CA 1
ATOM 726 C C . VAL A 1 91 ? 6.319 -3.004 -4.628 1.00 91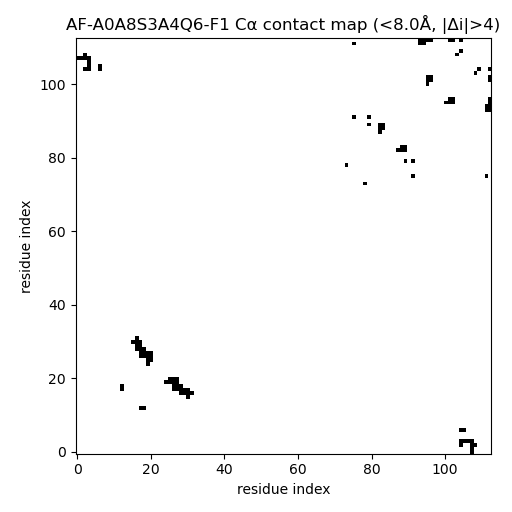.81 91 VAL A C 1
ATOM 728 O O . VAL A 1 91 ? 6.090 -3.391 -5.773 1.00 91.81 91 VAL A O 1
ATOM 731 N N . LEU A 1 92 ? 5.688 -1.975 -4.064 1.00 91.31 92 LEU A N 1
ATOM 732 C CA . LEU A 1 92 ? 4.714 -1.144 -4.761 1.00 91.31 92 LEU A CA 1
ATOM 733 C C . LEU A 1 92 ? 5.342 0.211 -5.091 1.00 91.31 92 LEU A C 1
ATOM 735 O O . LEU A 1 92 ? 5.910 0.858 -4.210 1.00 91.31 92 LEU A O 1
ATOM 739 N N . LEU A 1 93 ? 5.219 0.646 -6.342 1.00 91.38 93 LEU A N 1
ATOM 740 C CA . LEU A 1 93 ? 5.526 2.019 -6.726 1.00 91.38 93 LEU A CA 1
ATOM 741 C C . LEU A 1 93 ? 4.304 2.893 -6.433 1.00 91.38 93 LEU A C 1
ATOM 743 O O . LEU A 1 93 ? 3.221 2.608 -6.935 1.00 91.38 93 LEU A O 1
ATOM 747 N N . ASN A 1 94 ? 4.490 3.953 -5.649 1.00 89.06 94 ASN A N 1
ATOM 748 C CA . ASN A 1 94 ? 3.473 4.984 -5.471 1.00 89.06 94 ASN A CA 1
ATOM 749 C C . ASN A 1 94 ? 3.659 6.086 -6.523 1.00 89.06 94 ASN A C 1
ATOM 751 O O . ASN A 1 94 ? 4.772 6.599 -6.671 1.00 89.06 94 ASN A O 1
ATOM 755 N N . MET A 1 95 ? 2.589 6.483 -7.212 1.00 88.31 95 MET A N 1
ATOM 756 C CA . MET A 1 95 ? 2.591 7.600 -8.165 1.00 88.31 95 MET A CA 1
ATOM 757 C C . MET A 1 95 ? 2.472 8.938 -7.424 1.00 88.31 95 MET A C 1
ATOM 759 O O . MET A 1 95 ? 1.475 9.645 -7.523 1.00 88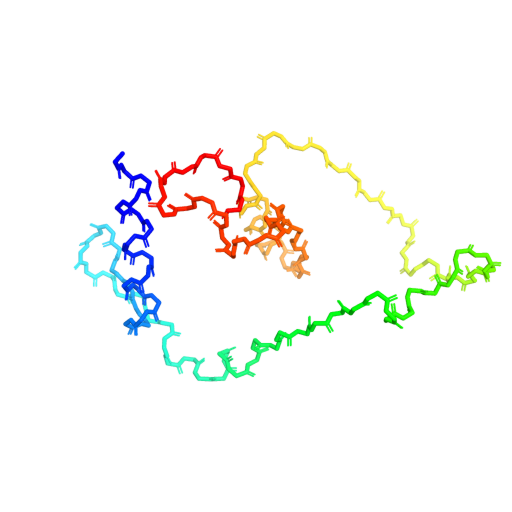.31 95 MET A O 1
ATOM 763 N N . VAL A 1 96 ? 3.506 9.234 -6.638 1.00 85.19 96 VAL A N 1
ATOM 764 C CA . VAL A 1 96 ? 3.527 10.305 -5.638 1.00 85.19 96 VAL A CA 1
ATOM 765 C C . VAL A 1 96 ? 3.502 11.710 -6.252 1.00 85.19 96 VAL A C 1
ATOM 767 O O . VAL A 1 96 ? 4.201 12.005 -7.225 1.00 85.19 96 VAL A O 1
ATOM 770 N N . ASN A 1 97 ? 2.753 12.612 -5.628 1.00 87.81 97 ASN A N 1
ATOM 771 C CA . ASN A 1 97 ? 2.793 14.040 -5.888 1.00 87.81 97 ASN A CA 1
ATOM 772 C C . ASN A 1 97 ? 4.083 14.657 -5.322 1.00 87.81 97 ASN A C 1
ATOM 774 O O . ASN A 1 97 ? 4.472 14.410 -4.181 1.00 87.81 97 ASN A O 1
ATOM 778 N N . SER A 1 98 ? 4.735 15.521 -6.100 1.00 85.75 98 SER A N 1
ATOM 779 C CA . SER A 1 98 ? 6.019 16.129 -5.723 1.00 85.75 98 SER A CA 1
ATOM 780 C C . SER A 1 98 ? 5.936 17.158 -4.586 1.00 85.75 98 SER A C 1
ATOM 782 O O . SER A 1 98 ? 6.973 17.561 -4.063 1.00 85.75 98 SER A O 1
ATOM 784 N N . ILE A 1 99 ? 4.730 17.595 -4.210 1.00 86.06 99 ILE A N 1
ATOM 785 C CA . ILE A 1 99 ? 4.492 18.700 -3.270 1.00 86.06 99 ILE A CA 1
ATOM 786 C C . ILE A 1 99 ? 3.685 18.235 -2.050 1.00 86.06 99 ILE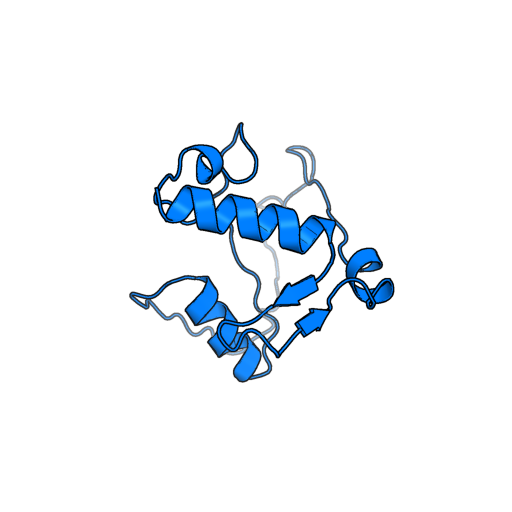 A C 1
ATOM 788 O O . ILE A 1 99 ? 4.006 18.597 -0.919 1.00 86.06 99 ILE A O 1
ATOM 792 N N . MET A 1 100 ? 2.628 17.451 -2.264 1.00 84.50 100 MET A N 1
ATOM 793 C CA . MET A 1 100 ? 1.640 17.095 -1.244 1.00 84.50 100 MET A CA 1
ATOM 794 C C . MET A 1 100 ? 1.647 15.586 -0.971 1.00 84.50 100 MET A C 1
ATOM 796 O O . MET A 1 100 ? 1.215 14.829 -1.833 1.00 84.50 100 MET A O 1
ATOM 800 N N . PRO A 1 101 ? 2.054 15.123 0.225 1.00 81.88 101 PRO A N 1
ATOM 801 C CA . PRO A 1 101 ? 1.997 13.703 0.569 1.00 81.88 101 PRO A CA 1
ATOM 802 C C . PRO A 1 101 ? 0.563 13.160 0.535 1.00 81.88 101 PRO A C 1
ATOM 804 O O . PRO A 1 101 ? -0.319 13.716 1.201 1.00 81.88 101 PRO A O 1
ATOM 807 N N . GLY A 1 102 ? 0.341 12.065 -0.199 1.00 80.06 102 GLY A N 1
ATOM 808 C CA . GLY A 1 102 ? -1.002 11.517 -0.427 1.00 80.06 102 GLY A CA 1
ATOM 809 C C . GLY A 1 102 ? -1.789 12.290 -1.493 1.00 80.06 102 GLY A C 1
ATOM 810 O O . GLY A 1 102 ? -2.998 12.121 -1.620 1.00 80.06 102 GLY A O 1
ATOM 811 N N . GLY A 1 103 ? -1.136 13.210 -2.206 1.00 85.94 103 GLY A N 1
ATOM 812 C CA . GLY A 1 103 ? -1.737 14.006 -3.264 1.00 85.94 103 GLY A CA 1
ATOM 813 C C . GLY A 1 103 ? -2.966 14.795 -2.807 1.00 85.94 103 GLY A C 1
ATOM 814 O O . GLY A 1 103 ? -2.983 15.466 -1.768 1.00 85.94 103 GLY A O 1
ATOM 815 N N . GLY A 1 104 ? -4.018 14.731 -3.620 1.00 80.56 104 GLY A N 1
ATOM 816 C CA . GLY A 1 104 ? -5.284 15.426 -3.407 1.00 80.56 104 GLY A CA 1
ATOM 817 C C . GLY A 1 104 ? -6.313 14.645 -2.592 1.00 80.56 104 GLY A C 1
ATOM 818 O O . GLY A 1 104 ? -7.488 15.015 -2.594 1.00 80.56 104 GLY A O 1
ATOM 819 N N . TYR A 1 105 ? -5.908 13.599 -1.863 1.00 78.75 105 TYR A N 1
ATOM 820 C CA . TYR A 1 105 ? -6.813 12.744 -1.083 1.00 78.75 105 TYR A CA 1
ATOM 821 C C . TYR A 1 105 ? -7.792 13.537 -0.192 1.00 78.75 105 TYR A C 1
ATOM 823 O O . TYR A 1 105 ? -8.973 13.198 -0.097 1.00 78.75 105 TYR A O 1
ATOM 831 N N . ARG A 1 106 ? -7.354 14.684 0.356 1.00 76.81 106 ARG A N 1
ATOM 832 C CA . ARG A 1 106 ? -8.191 15.594 1.169 1.00 76.81 106 ARG A CA 1
ATOM 833 C C . ARG A 1 106 ? -9.348 16.250 0.432 1.00 76.81 106 ARG A C 1
ATOM 835 O O . ARG A 1 106 ? -10.329 16.627 1.067 1.00 76.81 106 ARG A O 1
ATOM 842 N N . LYS A 1 107 ? -9.234 16.391 -0.883 1.00 82.38 107 LYS A N 1
ATOM 843 C CA . LYS A 1 107 ? -10.262 16.953 -1.764 1.00 82.38 107 LYS A CA 1
ATOM 844 C C . LYS A 1 107 ? -11.123 15.860 -2.409 1.00 82.38 107 LYS A C 1
ATOM 846 O O . LYS A 1 107 ? -12.171 16.164 -2.970 1.00 82.38 107 LYS A O 1
ATOM 851 N N . GLY A 1 108 ? -10.743 14.589 -2.243 1.00 77.12 108 GLY A N 1
ATOM 852 C CA . GLY A 1 108 ? -11.440 13.439 -2.818 1.00 77.12 108 GLY A CA 1
ATOM 853 C C . GLY A 1 108 ? -11.013 13.113 -4.250 1.00 77.12 108 GLY A C 1
ATOM 854 O O . GLY A 1 108 ? -11.807 12.527 -4.994 1.00 77.12 108 GLY A O 1
ATOM 855 N N . ASP A 1 109 ? -9.791 13.491 -4.626 1.00 81.69 109 ASP A N 1
ATOM 856 C CA . ASP A 1 109 ? -9.232 13.228 -5.951 1.00 81.69 109 ASP A CA 1
ATOM 857 C C . ASP A 1 109 ? -9.212 11.719 -6.254 1.00 81.69 109 ASP A C 1
ATOM 859 O O . ASP A 1 109 ? -9.122 10.875 -5.363 1.00 81.69 109 ASP A O 1
ATOM 863 N N . GLY A 1 110 ? -9.396 11.373 -7.529 1.00 76.75 110 GLY A N 1
ATOM 864 C CA . GLY A 1 110 ? -9.486 9.991 -8.009 1.00 76.75 110 GLY A CA 1
ATOM 865 C C . GLY A 1 110 ? -8.209 9.513 -8.667 1.00 76.75 110 GLY A C 1
ATOM 866 O O . GLY A 1 110 ? -8.254 9.154 -9.838 1.00 76.75 110 GLY A O 1
ATOM 867 N N . ALA A 1 111 ? -7.098 9.568 -7.943 1.00 82.25 111 ALA A N 1
ATOM 868 C CA . ALA A 1 111 ? -5.801 9.086 -8.399 1.00 82.25 111 ALA A CA 1
ATOM 869 C C . ALA A 1 111 ? -5.386 7.833 -7.612 1.00 82.25 111 ALA A C 1
ATOM 871 O O . ALA A 1 111 ? -6.076 7.423 -6.681 1.00 82.25 111 ALA A O 1
ATOM 872 N N . GLN A 1 112 ? -4.286 7.204 -8.029 1.00 83.31 112 GLN A N 1
ATOM 873 C CA . GLN A 1 112 ? -3.755 6.018 -7.354 1.00 83.31 112 GLN A CA 1
ATOM 874 C C . GLN A 1 112 ? -3.157 6.343 -5.977 1.00 83.31 112 GLN A C 1
ATOM 876 O O . GLN A 1 112 ? -3.279 5.515 -5.073 1.00 83.31 112 GLN A O 1
ATOM 881 N N . GLU A 1 113 ? -2.483 7.490 -5.847 1.00 76.94 113 GLU A N 1
ATOM 882 C CA . GLU A 1 113 ? -1.958 7.998 -4.570 1.00 76.94 113 GLU A CA 1
ATOM 883 C C . GLU A 1 113 ? -3.088 8.429 -3.623 1.00 76.94 113 GLU A C 1
ATOM 885 O O . GLU A 1 113 ? -3.025 8.030 -2.435 1.00 76.94 113 GLU A O 1
#

Foldseek 3Di:
DVLLVVVVQVVVCVVVQWDADPVNPDIGHRPVPPVVVVPPDDDDDDPPNDPPPPPPPPPPPPPDPDDDDDDDPDQPVVVVVVCVVVVHDDDDDDPADPPDGVPVSNVSDDDND

Radius of gyration: 19.03 Å; Cα contacts (8 Å, |Δi|>4): 59; chains: 1; bounding box: 50×36×37 Å

Secondary structure (DSSP, 8-state):
-HHHHHHHHHHHHHHHTEEE-TTSS-EEE-SS-HHHHHH----PPPTTS-PPPTTS------SSS-------SS-HHHHHHHHHHTT----------SSSTTTTGGGT--S--

Sequence (113 aa):
MLRVTVMLNTMAAVKNGKYILEDGKTIISFKSDKKQRQKIKTILYNHQSKLIDSNQEITIQIPFKSRNIHVNNEDCLISYAKLISNGLKPVLLNMVNSIMPGGGYRKGDGAQE

InterPro domains:
  IPR019261 Microbial-type PARG, catalytic domain [PF10021] (9-113)
  IPR043472 Macro domain-like [G3DSA:3.40.220.10] (2-113)

Organism: NCBI:txid1234261

Mean predicted aligned error: 9.26 Å